Protein AF-A0A9Y1EIP1-F1 (afdb_monomer)

pLDDT: mean 91.81, std 6.09, range [66.69, 98.19]

Solvent-accessible surface area (backbone atoms only — not comparable to full-atom values): 6870 Å² total; per-residue (Å²): 138,89,86,86,84,90,77,97,70,76,85,88,77,80,72,59,91,90,34,56,54,62,51,48,54,64,73,51,58,92,57,60,65,72,60,54,52,52,53,70,72,47,56,65,88,75,63,78,89,74,87,84,75,78,61,86,77,62,94,72,55,59,65,92,97,45,71,58,59,32,63,82,50,56,41,58,77,97,51,96,64,48,56,64,54,50,31,48,51,47,52,52,52,52,52,56,55,55,60,74,73,110

Sequence (102 aa):
MQWYAFHKEPPGGEDSPHGKKERLLKIFDGWCDNVIDLILATDEDAILRRDIYDRTPTFTWGRGRVTLLGDSVHAMQPNMGQGGCMAIEDSYQLAMELDKAW

Organism: Bixa orellana (NCBI:txid66672)

Mean predicted aligned error: 4.74 Å

Structure (mmCIF, N/CA/C/O backbone):
data_AF-A0A9Y1EIP1-F1
#
_entry.id   AF-A0A9Y1EIP1-F1
#
loop_
_atom_site.group_PDB
_atom_site.id
_atom_site.type_symbol
_atom_site.label_atom_id
_atom_site.label_alt_id
_atom_site.label_comp_id
_atom_site.label_asym_id
_atom_site.label_entity_id
_atom_site.label_seq_id
_atom_site.pdbx_PDB_ins_code
_atom_site.Cartn_x
_atom_site.Cartn_y
_atom_site.Cartn_z
_atom_site.occupancy
_atom_site.B_iso_or_equiv
_atom_site.auth_seq_id
_atom_site.auth_comp_id
_atom_site.auth_asym_id
_atom_site.auth_atom_id
_atom_site.pdbx_PDB_model_num
ATOM 1 N N . MET A 1 1 ? 3.474 -14.484 -9.639 1.00 66.88 1 MET A N 1
ATOM 2 C CA . MET A 1 1 ? 4.478 -13.950 -8.691 1.00 66.88 1 MET A CA 1
ATOM 3 C C . MET A 1 1 ? 4.244 -12.453 -8.591 1.00 66.88 1 MET A C 1
ATOM 5 O O . MET A 1 1 ? 4.015 -11.851 -9.629 1.00 66.88 1 MET A O 1
ATOM 9 N N . GLN A 1 2 ? 4.214 -11.880 -7.388 1.00 83.38 2 GLN A N 1
ATOM 10 C CA . GLN A 1 2 ? 4.003 -10.443 -7.185 1.00 83.38 2 GLN A CA 1
ATOM 11 C C . GLN A 1 2 ? 5.307 -9.811 -6.706 1.00 83.38 2 GLN A C 1
ATOM 13 O O . GLN A 1 2 ? 5.982 -10.377 -5.849 1.00 83.38 2 GLN A O 1
ATOM 18 N N . TRP A 1 3 ? 5.634 -8.642 -7.246 1.00 91.69 3 TRP A N 1
ATOM 19 C CA . TRP A 1 3 ? 6.748 -7.814 -6.808 1.00 91.69 3 TRP A CA 1
ATOM 20 C C . TRP A 1 3 ? 6.281 -6.365 -6.672 1.00 91.69 3 TRP A C 1
ATOM 22 O O . TRP A 1 3 ? 5.265 -5.968 -7.244 1.00 91.69 3 TRP A O 1
ATOM 32 N N . TYR A 1 4 ? 6.995 -5.588 -5.869 1.00 92.19 4 TYR A N 1
ATOM 33 C CA . TYR A 1 4 ? 6.783 -4.154 -5.729 1.00 92.19 4 TYR A CA 1
ATOM 34 C C . TYR A 1 4 ? 8.119 -3.484 -5.422 1.00 92.19 4 TYR A C 1
ATOM 36 O O . TYR A 1 4 ? 9.038 -4.116 -4.900 1.00 92.19 4 TYR A O 1
ATOM 44 N N . ALA A 1 5 ? 8.215 -2.198 -5.733 1.00 92.69 5 ALA A N 1
ATOM 45 C CA . ALA A 1 5 ? 9.356 -1.375 -5.380 1.00 92.69 5 ALA A CA 1
ATOM 46 C C . ALA A 1 5 ? 8.879 0.016 -4.958 1.00 92.69 5 ALA A C 1
ATOM 48 O O . ALA A 1 5 ? 7.830 0.483 -5.403 1.00 92.69 5 ALA A O 1
ATOM 49 N N . PHE A 1 6 ? 9.660 0.675 -4.105 1.00 91.62 6 PHE A N 1
ATOM 50 C CA . PHE A 1 6 ? 9.403 2.046 -3.680 1.00 91.62 6 PHE A CA 1
ATOM 51 C C . PHE A 1 6 ? 10.419 2.973 -4.334 1.00 91.62 6 PHE A C 1
ATOM 53 O O . PHE A 1 6 ? 11.623 2.737 -4.258 1.00 91.62 6 PHE A O 1
ATOM 60 N N . HIS A 1 7 ? 9.928 4.036 -4.961 1.00 92.50 7 HIS A N 1
ATOM 61 C CA . HIS A 1 7 ? 10.759 5.072 -5.554 1.00 92.50 7 HIS A CA 1
ATOM 62 C C . HIS A 1 7 ? 10.212 6.437 -5.140 1.00 92.50 7 HIS A C 1
ATOM 64 O O . HIS A 1 7 ? 9.014 6.689 -5.254 1.00 92.50 7 HIS A O 1
ATOM 70 N N . LYS A 1 8 ? 11.078 7.295 -4.596 1.00 92.12 8 LYS A N 1
ATOM 71 C CA . LYS A 1 8 ? 10.677 8.598 -4.060 1.00 92.12 8 LYS A CA 1
ATOM 72 C C . LYS A 1 8 ? 10.561 9.613 -5.193 1.00 92.12 8 LYS A C 1
ATOM 74 O O . LYS A 1 8 ? 11.573 10.001 -5.765 1.00 92.12 8 LYS A O 1
ATOM 79 N N . GLU A 1 9 ? 9.350 10.097 -5.438 1.00 91.75 9 GLU A N 1
ATOM 80 C CA . GLU A 1 9 ? 9.037 11.110 -6.451 1.00 91.75 9 GLU A CA 1
ATOM 81 C C . GLU A 1 9 ? 7.950 12.077 -5.951 1.00 91.75 9 GLU A C 1
ATOM 83 O O . GLU A 1 9 ? 7.289 11.790 -4.947 1.00 91.75 9 GLU A O 1
ATOM 88 N N . PRO A 1 10 ? 7.759 13.231 -6.617 1.00 93.31 10 PRO A N 1
ATOM 89 C CA . PRO A 1 10 ? 6.588 14.073 -6.401 1.00 93.31 10 PRO A CA 1
ATOM 90 C C . PRO A 1 10 ? 5.271 13.314 -6.665 1.00 93.31 10 PRO A C 1
ATOM 92 O O . PRO A 1 10 ? 5.245 12.415 -7.510 1.00 93.31 10 PRO A O 1
ATOM 95 N N . PRO A 1 11 ? 4.178 13.680 -5.974 1.00 92.25 11 PRO A N 1
ATOM 96 C CA . PRO A 1 11 ? 2.874 13.050 -6.166 1.00 92.25 11 PRO A CA 1
ATOM 97 C C . PRO A 1 11 ? 2.252 13.406 -7.522 1.00 92.25 11 PRO A C 1
ATOM 99 O O . PRO A 1 11 ? 2.574 14.441 -8.110 1.00 92.25 11 PRO A O 1
ATOM 102 N N . GLY A 1 12 ? 1.314 12.578 -7.983 1.00 92.06 12 GLY A N 1
ATOM 103 C CA . GLY A 1 12 ? 0.559 12.785 -9.218 1.00 92.06 12 GLY A CA 1
ATOM 104 C C . GLY A 1 12 ? 1.335 12.435 -10.485 1.00 92.06 12 GLY A C 1
ATOM 105 O O . GLY A 1 12 ? 1.055 12.992 -11.541 1.00 92.06 12 GLY A O 1
ATOM 106 N N . GLY A 1 13 ? 2.342 11.565 -10.391 1.00 88.31 13 GLY A N 1
ATOM 107 C CA . GLY A 1 13 ? 3.112 11.169 -11.565 1.00 88.31 13 GLY A CA 1
ATOM 108 C C . GLY A 1 13 ? 2.311 10.265 -12.503 1.00 8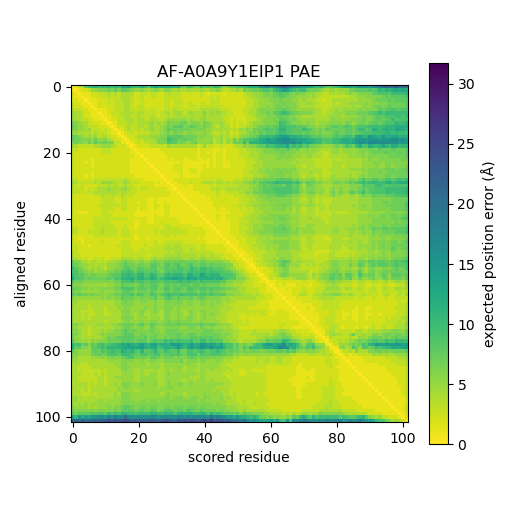8.31 13 GLY A C 1
ATOM 109 O O . GLY A 1 13 ? 1.655 9.320 -12.064 1.00 88.31 13 GLY A O 1
ATOM 110 N N . GLU A 1 14 ? 2.426 10.528 -13.801 1.00 87.81 14 GLU A N 1
ATOM 111 C CA . GLU A 1 14 ? 1.806 9.745 -14.868 1.00 87.81 14 GLU A CA 1
ATOM 112 C C . GLU A 1 14 ? 2.886 9.127 -15.756 1.00 87.81 14 GLU A C 1
ATOM 114 O O . GLU A 1 14 ? 3.902 9.758 -16.058 1.00 87.81 14 GLU A O 1
ATOM 119 N N . ASP A 1 15 ? 2.657 7.889 -16.184 1.00 87.88 15 ASP A N 1
ATOM 120 C CA . ASP A 1 15 ? 3.501 7.224 -17.171 1.00 87.88 15 ASP A CA 1
ATOM 121 C C . ASP A 1 15 ? 2.839 7.338 -18.550 1.00 87.88 15 ASP A C 1
ATOM 123 O O . ASP A 1 15 ? 1.615 7.253 -18.678 1.00 87.88 15 ASP A O 1
ATOM 127 N N . SER A 1 16 ? 3.641 7.503 -19.603 1.00 86.31 16 SER A N 1
ATOM 128 C CA . SER A 1 16 ? 3.127 7.458 -20.971 1.00 86.31 16 SER A CA 1
ATOM 129 C C . SER A 1 16 ? 2.543 6.074 -21.292 1.00 86.31 16 SER A C 1
ATOM 131 O O . SER A 1 16 ? 3.011 5.071 -20.737 1.00 86.31 16 SER A O 1
ATOM 133 N N . PRO A 1 17 ? 1.579 5.970 -22.228 1.00 85.38 17 PRO A N 1
ATOM 134 C CA . PRO A 1 17 ? 1.137 4.675 -22.736 1.00 85.38 17 PRO A CA 1
ATOM 135 C C . PRO A 1 17 ? 2.341 3.841 -23.189 1.00 85.38 17 PRO A C 1
ATOM 137 O O . PRO A 1 17 ? 3.180 4.325 -23.946 1.00 85.38 17 PRO A O 1
ATOM 140 N N . HIS A 1 18 ? 2.438 2.612 -22.687 1.00 85.19 18 HIS A N 1
ATOM 141 C CA . HIS A 1 18 ? 3.554 1.689 -22.918 1.00 85.19 18 HIS A CA 1
ATOM 142 C C . HIS A 1 18 ? 4.959 2.160 -22.472 1.00 85.19 18 HIS A C 1
ATOM 144 O O . HIS A 1 18 ? 5.960 1.615 -22.935 1.00 85.19 18 HIS A O 1
ATOM 150 N N . GLY A 1 19 ? 5.060 3.164 -21.589 1.00 92.56 19 GLY A N 1
ATOM 151 C CA . GLY A 1 19 ? 6.339 3.691 -21.088 1.00 92.56 19 GLY A CA 1
ATOM 152 C C . GLY A 1 19 ? 6.748 3.227 -19.686 1.00 92.56 19 GLY A C 1
ATOM 153 O O . GLY A 1 19 ? 7.814 3.618 -19.203 1.00 92.56 19 GLY A O 1
ATOM 154 N N . LYS A 1 20 ? 5.939 2.414 -18.999 1.00 94.75 20 LYS A N 1
ATOM 155 C CA . LYS A 1 20 ? 6.179 2.013 -17.605 1.00 94.75 20 LYS A CA 1
ATOM 156 C C . LYS A 1 20 ? 7.410 1.127 -17.491 1.00 94.75 20 LYS A C 1
ATOM 158 O O . LYS A 1 20 ? 8.258 1.381 -16.634 1.00 94.75 20 LYS A O 1
ATOM 163 N N . LYS A 1 21 ? 7.546 0.114 -18.356 1.00 95.31 21 LYS A N 1
ATOM 164 C CA . LYS A 1 21 ? 8.717 -0.776 -18.350 1.00 95.31 21 LYS A CA 1
ATOM 165 C C . LYS A 1 21 ? 9.999 -0.022 -18.678 1.00 95.31 21 LYS A C 1
ATOM 167 O O . LYS A 1 21 ? 10.981 -0.170 -17.958 1.00 95.31 21 LYS A O 1
ATOM 172 N N . GLU A 1 22 ? 9.983 0.827 -19.706 1.00 95.12 22 GLU A N 1
ATOM 173 C CA . GLU A 1 22 ? 11.146 1.648 -20.069 1.00 95.12 22 GLU A CA 1
ATOM 174 C C . GLU A 1 22 ? 11.583 2.537 -18.897 1.00 95.12 22 GLU A C 1
ATOM 176 O O . GLU A 1 22 ? 12.766 2.602 -18.559 1.00 95.12 22 GLU A O 1
ATOM 181 N N . ARG A 1 23 ? 10.626 3.191 -18.232 1.00 94.94 23 ARG A N 1
ATOM 182 C CA . ARG A 1 23 ? 10.903 4.009 -17.052 1.00 94.94 23 ARG A CA 1
ATOM 183 C C . ARG A 1 23 ? 11.510 3.183 -15.916 1.00 94.94 23 ARG A C 1
ATOM 185 O O . ARG A 1 23 ? 12.485 3.620 -15.309 1.00 94.94 23 ARG A O 1
ATOM 192 N N . LEU A 1 24 ? 10.959 2.005 -15.624 1.00 96.06 24 LEU A N 1
ATOM 193 C CA . LEU A 1 24 ? 11.489 1.124 -14.582 1.00 96.06 24 LEU A CA 1
ATOM 194 C C . LEU A 1 24 ? 12.915 0.663 -14.896 1.00 96.06 24 LEU A C 1
ATOM 196 O O . LEU A 1 24 ? 13.760 0.715 -14.010 1.00 96.06 24 LEU A O 1
ATOM 200 N N . LEU A 1 25 ? 13.209 0.295 -16.145 1.00 96.31 25 LEU A N 1
ATOM 201 C CA . LEU A 1 25 ? 14.565 -0.076 -16.562 1.00 96.31 25 LEU A CA 1
ATOM 202 C C . LEU A 1 25 ? 15.565 1.070 -16.362 1.00 96.31 25 LEU A C 1
ATOM 204 O O . LEU A 1 25 ? 16.688 0.820 -15.947 1.00 96.31 25 LEU A O 1
ATOM 208 N N . LYS A 1 26 ? 15.152 2.326 -16.580 1.00 95.88 26 LYS A N 1
ATOM 209 C CA . LYS A 1 26 ? 15.990 3.502 -16.283 1.00 95.88 26 LYS A CA 1
ATOM 210 C C . LYS A 1 26 ? 16.205 3.708 -14.782 1.00 95.88 26 LYS A C 1
ATOM 212 O O . LYS A 1 26 ? 17.293 4.088 -14.370 1.00 95.88 26 LYS A O 1
ATOM 217 N N . ILE A 1 27 ? 15.177 3.486 -13.963 1.00 96.00 27 ILE A N 1
ATOM 218 C CA . ILE A 1 27 ? 15.256 3.664 -12.501 1.00 96.00 27 ILE A CA 1
ATOM 219 C C . ILE A 1 27 ? 16.122 2.591 -11.845 1.00 96.00 27 ILE A C 1
ATOM 221 O O . ILE A 1 27 ? 16.844 2.885 -10.895 1.00 96.00 27 ILE A O 1
ATOM 225 N N . PHE A 1 28 ? 16.030 1.358 -12.338 1.00 96.38 28 PHE A N 1
ATOM 226 C CA . PHE A 1 28 ? 16.757 0.204 -11.814 1.00 96.38 28 PHE A CA 1
ATOM 227 C C . PHE A 1 28 ? 18.030 -0.111 -12.609 1.00 96.38 28 PHE A C 1
ATOM 229 O O . PHE A 1 28 ? 18.583 -1.198 -12.462 1.00 96.38 28 PHE A O 1
ATOM 236 N N . ASP A 1 29 ? 18.526 0.831 -13.415 1.00 96.06 29 ASP A N 1
ATOM 237 C CA . ASP A 1 29 ? 19.803 0.678 -14.109 1.00 96.06 29 ASP A CA 1
ATOM 238 C C . ASP A 1 29 ? 20.937 0.389 -13.107 1.00 96.06 29 ASP A C 1
ATOM 240 O O . ASP A 1 29 ? 21.017 0.987 -12.029 1.00 96.06 29 ASP A O 1
ATOM 244 N N . GLY A 1 30 ? 21.786 -0.587 -13.432 1.00 95.50 30 GLY A N 1
ATOM 245 C CA . GLY A 1 30 ? 22.872 -1.051 -12.560 1.00 95.50 30 GLY A CA 1
ATOM 246 C C . GLY A 1 30 ? 22.464 -1.968 -11.396 1.00 95.50 30 GLY A C 1
ATOM 247 O O . GLY A 1 30 ? 23.332 -2.367 -10.616 1.00 95.50 30 GLY A O 1
ATOM 248 N N . TRP A 1 31 ? 21.183 -2.331 -11.258 1.00 96.75 31 TRP A N 1
ATOM 249 C CA . TRP A 1 31 ? 20.766 -3.409 -10.351 1.00 96.75 31 TRP A CA 1
ATOM 250 C C . TRP A 1 31 ? 21.111 -4.788 -10.926 1.00 96.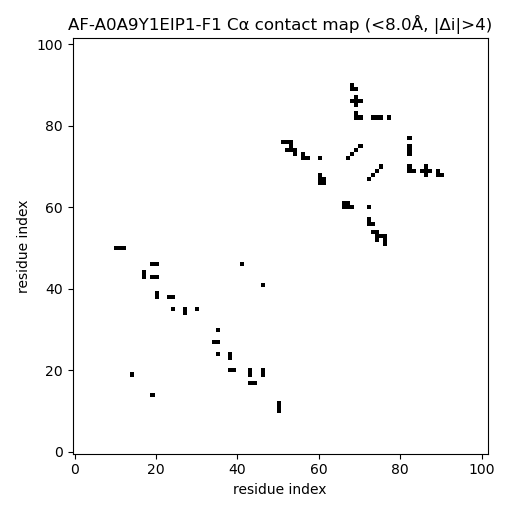75 31 TRP A C 1
ATOM 252 O O . TRP A 1 31 ? 21.483 -4.924 -12.088 1.00 96.75 31 TRP A O 1
ATOM 262 N N . CYS A 1 32 ? 21.013 -5.830 -10.099 1.00 96.75 32 CYS A N 1
ATOM 263 C CA . CYS A 1 32 ? 21.331 -7.189 -10.526 1.00 96.75 32 CYS A CA 1
ATOM 264 C C . CYS A 1 32 ? 20.387 -7.705 -11.625 1.00 96.75 32 CYS A C 1
ATOM 266 O O . CYS A 1 32 ? 19.208 -7.341 -11.664 1.00 96.75 32 CYS A O 1
ATOM 268 N N . ASP A 1 33 ? 20.897 -8.628 -12.445 1.00 96.88 33 ASP A N 1
ATOM 269 C CA . ASP A 1 33 ? 20.192 -9.208 -13.598 1.00 96.88 33 ASP A CA 1
ATOM 270 C C . ASP A 1 33 ? 18.787 -9.713 -13.240 1.00 96.88 33 ASP A C 1
ATOM 272 O O . ASP A 1 33 ? 17.836 -9.442 -13.960 1.00 96.88 33 ASP A O 1
ATOM 276 N N . ASN A 1 34 ? 18.609 -10.320 -12.060 1.00 96.00 34 ASN A N 1
ATOM 277 C CA . ASN A 1 34 ? 17.305 -10.809 -11.600 1.00 96.00 34 ASN A CA 1
ATOM 278 C C . ASN A 1 34 ? 16.219 -9.717 -11.529 1.00 96.00 34 ASN A C 1
ATOM 280 O O . ASN A 1 34 ? 15.048 -10.007 -11.769 1.00 96.00 34 ASN A O 1
ATOM 284 N N . VAL A 1 35 ? 16.570 -8.478 -11.165 1.00 96.19 35 VAL A N 1
ATOM 285 C CA . VAL A 1 35 ? 15.608 -7.359 -11.125 1.00 96.19 35 VAL A CA 1
ATOM 286 C C . VAL A 1 35 ? 15.245 -6.931 -12.541 1.00 96.19 35 VAL A C 1
ATOM 288 O O . VAL A 1 35 ? 14.069 -6.714 -12.836 1.00 96.19 35 VAL A O 1
ATOM 291 N N . ILE A 1 36 ? 16.242 -6.856 -13.421 1.00 96.75 36 ILE A N 1
ATOM 292 C CA . ILE A 1 36 ? 16.055 -6.490 -14.825 1.00 96.75 36 ILE A CA 1
ATOM 293 C C . ILE A 1 36 ? 15.207 -7.541 -15.545 1.00 96.75 36 ILE A C 1
ATOM 295 O O . ILE A 1 36 ? 14.207 -7.192 -16.174 1.00 96.75 36 ILE A O 1
ATOM 299 N N . ASP A 1 37 ? 15.527 -8.822 -15.377 1.00 96.38 37 ASP A N 1
ATOM 300 C CA . ASP A 1 37 ? 14.787 -9.947 -15.947 1.00 96.38 37 ASP A CA 1
ATOM 301 C C . ASP A 1 37 ? 13.328 -9.957 -15.481 1.00 96.38 37 ASP A C 1
ATOM 303 O O . ASP A 1 37 ? 12.416 -10.169 -16.283 1.00 96.38 37 ASP A O 1
ATOM 307 N N . LEU A 1 38 ? 13.078 -9.663 -14.200 1.00 96.62 38 LEU A N 1
ATOM 308 C CA . LEU A 1 38 ? 11.726 -9.584 -13.647 1.00 96.62 38 LEU A CA 1
ATOM 309 C C . LEU A 1 38 ? 10.907 -8.450 -14.282 1.00 96.62 38 LEU A C 1
ATOM 311 O O . LEU A 1 38 ? 9.732 -8.641 -14.611 1.00 96.62 38 LEU A O 1
ATOM 315 N N . ILE A 1 39 ? 11.519 -7.280 -14.484 1.00 96.19 39 ILE A N 1
ATOM 316 C CA . ILE A 1 39 ? 10.886 -6.142 -15.165 1.00 96.19 39 ILE A CA 1
ATOM 317 C C . ILE A 1 39 ? 10.607 -6.493 -16.634 1.00 96.19 39 ILE A C 1
ATOM 319 O O . ILE A 1 39 ? 9.503 -6.251 -17.126 1.00 96.19 39 ILE A O 1
ATO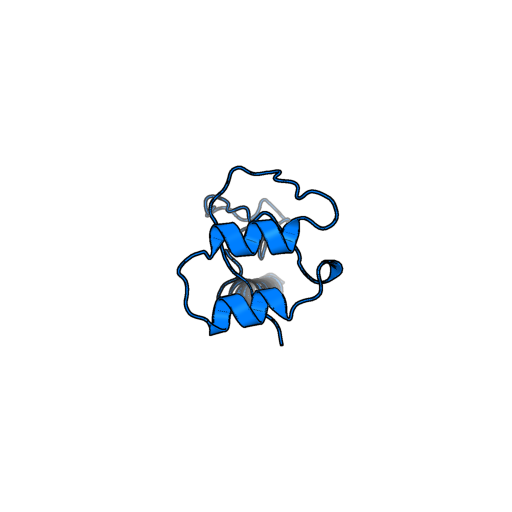M 323 N N . LEU A 1 40 ? 11.572 -7.101 -17.333 1.00 95.62 40 LEU A N 1
ATOM 324 C CA . LEU A 1 40 ? 11.432 -7.498 -18.736 1.00 95.62 40 LEU A CA 1
ATOM 325 C C . LEU A 1 40 ? 10.327 -8.543 -18.935 1.00 95.62 40 LEU A C 1
ATOM 327 O O . LEU A 1 40 ? 9.541 -8.407 -19.876 1.00 95.62 40 LEU A O 1
ATOM 331 N N . ALA A 1 41 ? 10.224 -9.518 -18.030 1.00 96.06 41 ALA A N 1
ATOM 332 C CA . ALA A 1 41 ? 9.231 -10.590 -18.065 1.00 96.06 41 ALA A CA 1
ATOM 333 C C . ALA A 1 41 ? 7.809 -10.155 -17.666 1.00 96.06 41 ALA A C 1
ATOM 335 O O . ALA A 1 41 ? 6.862 -10.904 -17.892 1.00 96.06 41 ALA A O 1
ATOM 336 N N . THR A 1 42 ? 7.636 -8.977 -17.059 1.00 95.75 42 THR A N 1
ATOM 337 C CA . THR A 1 42 ? 6.312 -8.477 -16.657 1.00 95.75 42 THR A CA 1
ATOM 338 C C . THR A 1 42 ? 5.632 -7.771 -17.832 1.00 95.75 42 THR A C 1
ATOM 340 O O . 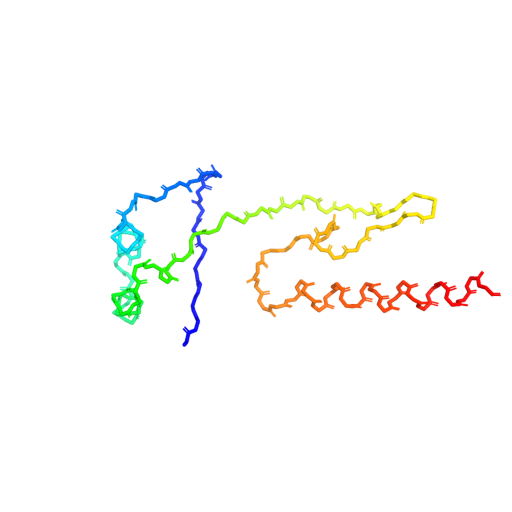THR A 1 42 ? 6.225 -6.883 -18.444 1.00 95.75 42 THR A O 1
ATOM 343 N N . ASP A 1 43 ? 4.388 -8.127 -18.152 1.00 95.06 43 ASP A N 1
ATOM 344 C CA . ASP A 1 43 ? 3.611 -7.434 -19.188 1.00 95.06 43 ASP A CA 1
ATOM 345 C C . ASP A 1 43 ? 3.394 -5.958 -18.828 1.00 95.06 43 ASP A C 1
ATOM 347 O O . ASP A 1 43 ? 3.136 -5.613 -17.676 1.00 95.06 43 ASP A O 1
ATOM 351 N N . GLU A 1 44 ? 3.468 -5.078 -19.825 1.00 94.12 44 GLU A N 1
ATOM 352 C CA . GLU A 1 44 ? 3.374 -3.622 -19.647 1.00 94.12 44 GLU A CA 1
ATOM 353 C C . GLU A 1 44 ? 2.086 -3.194 -18.918 1.00 94.12 44 GLU A C 1
ATOM 355 O O . GLU A 1 44 ? 2.113 -2.372 -17.998 1.00 94.12 44 GLU A O 1
ATOM 360 N N . ASP A 1 45 ? 0.958 -3.812 -19.272 1.00 93.69 45 ASP A N 1
A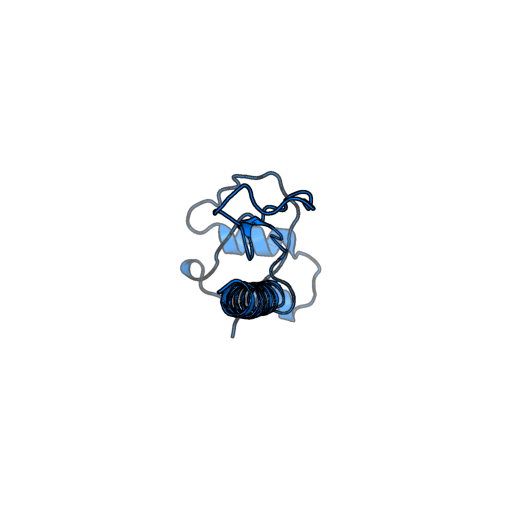TOM 361 C CA . ASP A 1 45 ? -0.350 -3.515 -18.680 1.00 93.69 45 ASP A CA 1
ATOM 362 C C . ASP A 1 45 ? -0.508 -4.080 -17.260 1.00 93.69 45 ASP A C 1
ATOM 364 O O . ASP A 1 45 ? -1.346 -3.605 -16.492 1.00 93.69 45 ASP A O 1
ATOM 368 N N . ALA A 1 46 ? 0.328 -5.051 -16.876 1.00 94.00 46 ALA A N 1
ATOM 369 C CA . ALA A 1 46 ? 0.363 -5.602 -15.524 1.00 94.00 46 ALA A CA 1
ATOM 370 C C . ALA A 1 46 ? 1.176 -4.729 -14.548 1.00 94.00 46 ALA A C 1
ATOM 372 O O . ALA A 1 46 ? 1.067 -4.900 -13.331 1.00 94.00 46 ALA A O 1
ATOM 373 N N . ILE A 1 47 ? 1.971 -3.778 -15.053 1.00 94.44 47 ILE A N 1
ATOM 374 C CA . ILE A 1 47 ? 2.748 -2.850 -14.227 1.00 94.44 47 ILE A CA 1
ATOM 375 C C . ILE A 1 47 ? 1.827 -1.737 -13.720 1.00 94.44 47 ILE A C 1
ATOM 377 O O . ILE A 1 47 ? 1.232 -0.974 -14.490 1.00 94.44 47 ILE A O 1
ATOM 381 N N . LEU A 1 48 ? 1.732 -1.614 -12.396 1.00 92.69 48 LEU A N 1
ATOM 382 C CA . LEU A 1 48 ? 0.910 -0.609 -11.730 1.00 92.69 48 LEU A CA 1
ATOM 383 C C . LEU A 1 48 ? 1.789 0.390 -10.984 1.00 92.69 48 LEU A C 1
ATOM 385 O O . LEU A 1 48 ? 2.542 0.019 -10.084 1.00 92.69 48 LEU A O 1
ATOM 389 N N . ARG A 1 49 ? 1.625 1.670 -11.316 1.00 91.44 49 ARG A N 1
ATOM 390 C CA . ARG A 1 49 ? 2.126 2.790 -10.523 1.00 91.44 49 ARG A CA 1
ATOM 391 C C . ARG A 1 49 ? 1.029 3.228 -9.561 1.00 91.44 49 ARG A C 1
ATOM 393 O O . ARG A 1 49 ? -0.110 3.444 -9.970 1.00 91.44 49 ARG A O 1
ATOM 400 N N . ARG A 1 50 ? 1.370 3.348 -8.281 1.00 91.50 50 ARG A N 1
ATOM 401 C CA . ARG A 1 50 ? 0.497 3.937 -7.266 1.00 91.50 50 ARG A CA 1
ATOM 402 C C . ARG A 1 50 ? 1.313 4.877 -6.410 1.00 91.50 50 ARG A C 1
ATOM 404 O O . ARG A 1 50 ? 2.365 4.488 -5.904 1.00 91.50 50 ARG A O 1
ATOM 411 N N . ASP A 1 51 ? 0.797 6.080 -6.238 1.00 92.06 51 ASP A N 1
ATOM 412 C CA . ASP A 1 51 ? 1.315 6.980 -5.228 1.00 92.06 51 ASP A CA 1
ATOM 413 C C . ASP A 1 51 ? 1.007 6.419 -3.841 1.00 92.06 51 ASP A C 1
ATOM 415 O O . ASP A 1 51 ? -0.061 5.849 -3.598 1.00 92.06 51 ASP A O 1
ATOM 419 N N . ILE A 1 52 ? 1.963 6.586 -2.935 1.00 90.00 52 ILE A N 1
ATOM 420 C CA . ILE A 1 52 ? 1.839 6.176 -1.543 1.00 90.00 52 ILE A CA 1
ATOM 421 C C . ILE A 1 52 ? 1.954 7.438 -0.712 1.00 90.00 52 ILE A C 1
ATOM 423 O O . ILE A 1 52 ? 2.961 8.144 -0.765 1.00 90.00 52 ILE A O 1
ATOM 427 N N . TYR A 1 53 ? 0.894 7.712 0.034 1.00 86.62 53 TYR A N 1
ATOM 428 C CA . TYR A 1 53 ? 0.796 8.868 0.902 1.00 86.62 53 TYR A CA 1
ATOM 429 C C . TYR A 1 53 ? 0.907 8.412 2.344 1.00 86.62 53 TYR A C 1
ATOM 431 O O . TYR A 1 53 ? 0.321 7.403 2.733 1.00 86.62 53 TYR A O 1
ATOM 439 N N . ASP A 1 54 ? 1.649 9.185 3.121 1.00 84.69 54 ASP A N 1
ATOM 440 C CA . ASP A 1 54 ? 1.752 9.014 4.560 1.00 84.69 54 ASP A CA 1
ATOM 441 C C . ASP A 1 54 ? 1.062 10.193 5.254 1.00 84.69 54 ASP A C 1
ATOM 443 O O . ASP A 1 54 ? 0.913 11.282 4.683 1.00 84.69 54 ASP A O 1
ATOM 447 N N . ARG A 1 55 ? 0.626 9.980 6.491 1.00 83.50 55 ARG A N 1
ATOM 448 C CA . ARG A 1 55 ? -0.031 10.983 7.319 1.00 83.50 55 ARG A CA 1
ATOM 449 C C . ARG A 1 55 ? 0.652 11.037 8.675 1.00 83.50 55 ARG A C 1
ATOM 451 O O . ARG A 1 55 ? 0.870 10.017 9.315 1.00 83.50 55 ARG A O 1
ATOM 458 N N . THR A 1 56 ? 0.891 12.250 9.172 1.00 87.38 56 THR A N 1
ATOM 459 C CA . THR A 1 56 ? 1.364 12.436 10.547 1.00 87.38 56 THR A CA 1
ATOM 460 C C . THR A 1 56 ? 0.407 11.755 11.539 1.00 87.38 56 THR A C 1
ATOM 462 O O . THR A 1 56 ? -0.791 12.069 11.515 1.00 87.38 56 THR A O 1
ATOM 465 N N . PRO A 1 57 ? 0.904 10.872 12.426 1.00 85.00 57 PRO A N 1
ATOM 466 C CA . PRO A 1 57 ? 0.067 10.176 13.395 1.00 85.00 57 PRO A CA 1
ATOM 467 C C . PRO A 1 57 ? -0.730 11.137 14.283 1.00 85.00 57 PRO A C 1
ATOM 469 O O . PRO A 1 57 ? -0.241 12.198 14.678 1.00 85.00 57 PRO A O 1
ATOM 472 N N . THR A 1 58 ? -1.956 10.743 14.633 1.00 86.69 58 THR A N 1
ATOM 473 C CA . THR A 1 58 ? -2.811 11.462 15.588 1.00 86.69 58 THR A CA 1
ATOM 474 C C . THR A 1 58 ? -3.109 10.594 16.804 1.00 86.69 58 THR A C 1
ATOM 476 O O . THR A 1 58 ? -3.396 9.406 16.678 1.00 86.69 58 THR A O 1
ATOM 479 N N . PHE A 1 59 ? -3.103 11.203 17.989 1.00 87.50 59 PHE A N 1
ATOM 480 C CA . PHE A 1 59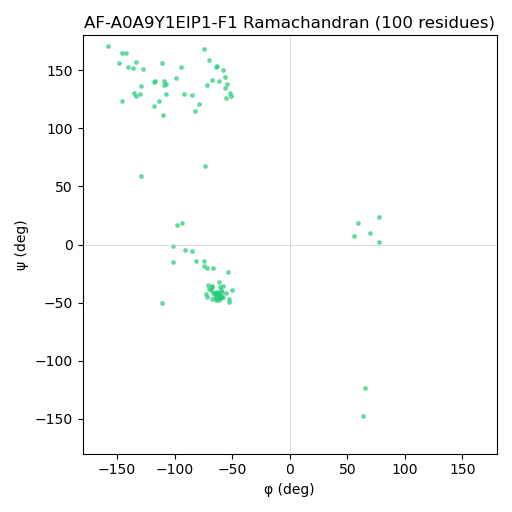 ? -3.521 10.548 19.235 1.00 87.50 59 PHE A CA 1
ATOM 481 C C . PHE A 1 59 ? -5.011 10.738 19.541 1.00 87.50 59 PHE A C 1
ATOM 483 O O . PHE A 1 59 ? -5.525 10.190 20.508 1.00 87.50 59 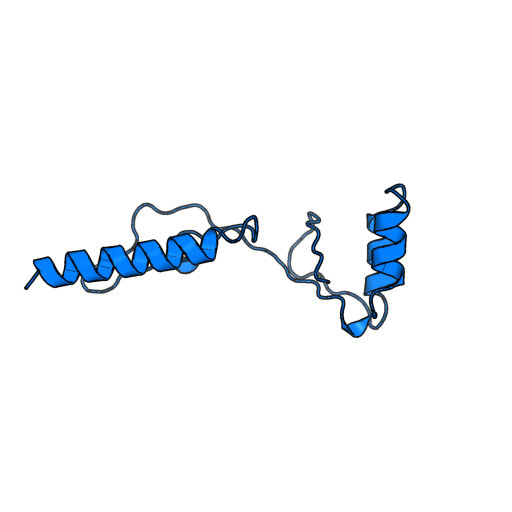PHE A O 1
ATOM 490 N N . THR A 1 60 ? -5.725 11.524 18.733 1.00 92.62 60 THR A N 1
ATOM 491 C CA . THR A 1 60 ? -7.181 11.680 18.833 1.00 92.62 60 THR A CA 1
ATOM 492 C C . THR A 1 60 ? -7.837 11.013 17.634 1.00 92.62 60 THR A C 1
ATOM 494 O O . THR A 1 60 ? -7.664 11.474 16.504 1.00 92.62 60 THR A O 1
ATOM 497 N N . TRP A 1 61 ? -8.545 9.909 17.884 1.00 94.56 61 TRP A N 1
ATOM 498 C CA . TRP A 1 61 ? -9.129 9.055 16.839 1.00 94.56 61 TRP A CA 1
ATOM 499 C C . TRP A 1 61 ? -10.631 9.288 16.657 1.00 94.56 61 TRP A C 1
ATOM 501 O O . TRP A 1 61 ? -11.193 8.912 15.636 1.00 94.56 61 TRP A O 1
ATOM 511 N N . GLY A 1 62 ? -11.298 9.949 17.604 1.00 94.38 62 GLY A N 1
ATOM 512 C CA . GLY A 1 62 ? -12.746 10.118 17.568 1.00 94.38 62 GLY A CA 1
ATOM 513 C C . GLY A 1 62 ? -13.262 11.297 18.380 1.00 94.38 62 GLY A C 1
ATOM 514 O O . GLY A 1 62 ? -12.530 11.937 19.136 1.00 94.38 62 GLY A O 1
ATOM 515 N N . ARG A 1 63 ? -14.556 11.581 18.211 1.00 95.56 63 ARG A N 1
ATOM 516 C CA . ARG A 1 63 ? -15.311 12.583 18.971 1.00 95.56 63 ARG A CA 1
ATOM 517 C C . ARG A 1 63 ? -16.753 12.112 19.159 1.00 95.56 63 ARG A C 1
ATOM 519 O O . ARG A 1 63 ? -17.476 11.889 18.191 1.00 95.56 63 ARG A O 1
ATOM 526 N N . GLY A 1 64 ? -17.204 12.032 20.410 1.00 94.06 64 GLY A N 1
ATOM 527 C CA . GLY A 1 64 ? -18.561 11.585 20.730 1.00 94.06 64 GLY A CA 1
ATOM 528 C C . GLY A 1 64 ? -18.770 10.117 20.354 1.00 94.06 64 GLY A C 1
ATOM 529 O O . GLY A 1 64 ? -18.034 9.257 20.817 1.00 94.06 64 GLY A O 1
ATOM 530 N N . ARG A 1 65 ? -19.773 9.832 19.515 1.00 95.06 65 ARG A N 1
ATOM 531 C CA . ARG A 1 65 ? -20.139 8.466 19.083 1.00 95.06 65 ARG A CA 1
ATOM 532 C C . ARG A 1 65 ? -19.481 8.042 17.763 1.00 95.06 65 ARG A C 1
ATOM 534 O O . ARG A 1 65 ? -19.982 7.146 17.094 1.00 95.06 65 ARG A O 1
ATOM 541 N N . VAL A 1 66 ? -18.412 8.723 17.357 1.00 95.94 66 VAL A N 1
ATOM 542 C CA . VAL A 1 66 ? -17.715 8.477 16.089 1.00 95.94 66 VAL A CA 1
ATOM 543 C C . VAL A 1 66 ? -16.223 8.342 16.363 1.00 95.94 66 VAL A C 1
ATOM 545 O O . VAL A 1 66 ? -15.641 9.218 17.004 1.00 95.94 66 VAL A O 1
ATOM 548 N N . THR A 1 67 ? -15.612 7.270 15.859 1.00 95.69 67 THR A N 1
ATOM 549 C CA . THR A 1 67 ? -14.165 7.025 15.913 1.00 95.69 67 THR A CA 1
ATOM 550 C C . THR A 1 67 ? -13.654 6.505 14.572 1.00 95.69 67 THR A C 1
ATOM 552 O O . THR A 1 67 ? -14.401 5.892 13.812 1.00 95.69 67 THR A O 1
ATOM 555 N N . LEU A 1 68 ? -12.388 6.785 14.288 1.00 95.31 68 LEU A N 1
ATOM 556 C CA . LEU A 1 68 ? -11.612 6.305 13.150 1.00 95.31 68 LEU A CA 1
ATOM 557 C C . LEU A 1 68 ? -10.815 5.053 13.554 1.00 95.31 68 LEU A C 1
ATOM 559 O O . LEU A 1 68 ? -10.468 4.915 14.726 1.00 95.31 68 LEU A O 1
ATOM 563 N N . LEU A 1 69 ? -10.520 4.180 12.587 1.00 95.00 69 LEU A N 1
ATOM 564 C CA . LEU A 1 69 ? -9.685 2.974 12.722 1.00 95.00 69 LEU A CA 1
ATOM 565 C C . LEU A 1 69 ? -8.904 2.727 11.416 1.00 95.00 69 LEU A C 1
ATOM 567 O O . LEU A 1 69 ? -9.258 3.279 10.364 1.00 95.00 69 LEU A O 1
ATOM 571 N N . GLY A 1 70 ? -7.880 1.876 11.454 1.00 93.75 70 GLY A N 1
ATOM 572 C CA . GLY A 1 70 ? -7.122 1.482 10.263 1.00 93.75 70 GLY A CA 1
ATOM 573 C C . GLY A 1 70 ? -6.385 2.651 9.602 1.00 93.75 70 GLY A C 1
ATOM 574 O O . GLY A 1 70 ? -6.019 3.631 10.254 1.00 93.75 70 GLY A O 1
ATOM 575 N N . ASP A 1 71 ? -6.262 2.598 8.273 1.00 91.81 71 ASP A N 1
ATOM 576 C CA . ASP A 1 71 ? -5.558 3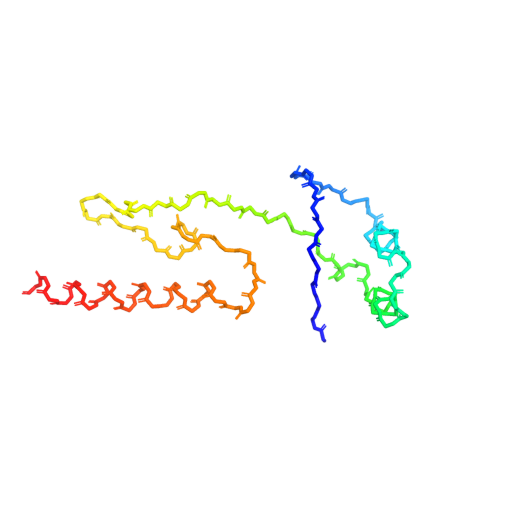.598 7.453 1.00 91.81 71 ASP A CA 1
ATOM 577 C C . ASP A 1 71 ? -6.034 5.048 7.672 1.00 91.81 71 ASP A C 1
ATOM 579 O O . ASP A 1 71 ? -5.284 5.997 7.450 1.00 91.81 71 ASP A O 1
ATOM 583 N N . SER A 1 72 ? -7.268 5.257 8.147 1.00 91.50 72 SER A N 1
ATOM 584 C CA . SER A 1 72 ? -7.767 6.602 8.477 1.00 91.50 72 SER A CA 1
ATOM 585 C C . SER A 1 72 ? -7.040 7.253 9.669 1.00 91.50 72 SER A C 1
ATOM 587 O O . SER A 1 72 ? -7.030 8.481 9.817 1.00 91.50 72 SER A O 1
ATOM 589 N N . VAL A 1 73 ? -6.392 6.439 10.502 1.00 91.38 73 VAL A N 1
ATOM 590 C CA . VAL A 1 73 ? -5.622 6.838 11.682 1.00 91.38 73 VAL A CA 1
ATOM 591 C C . VAL A 1 73 ? -4.134 6.607 11.467 1.00 91.38 73 VAL A C 1
ATOM 593 O O . VAL A 1 73 ? -3.336 7.510 11.721 1.00 91.38 73 VAL A O 1
ATOM 596 N N . HIS A 1 74 ? -3.776 5.407 11.019 1.00 90.31 74 HIS A N 1
ATOM 597 C CA . HIS A 1 74 ? -2.404 4.923 10.919 1.00 90.31 74 HIS A CA 1
ATOM 598 C C . HIS A 1 74 ? -2.131 4.369 9.521 1.00 90.31 74 HIS A C 1
ATOM 600 O O . HIS A 1 74 ? -1.747 3.219 9.349 1.00 90.31 74 HIS A O 1
ATOM 606 N N . ALA A 1 75 ? -2.304 5.217 8.502 1.00 89.19 75 ALA A N 1
ATOM 607 C CA . ALA A 1 75 ? -1.823 4.915 7.157 1.00 89.19 75 ALA A CA 1
ATOM 608 C C . ALA A 1 75 ? -0.343 4.513 7.215 1.00 89.19 75 ALA A C 1
ATOM 610 O O . ALA A 1 75 ? 0.472 5.200 7.828 1.00 89.19 75 ALA A O 1
ATOM 611 N N . MET A 1 76 ? -0.006 3.390 6.589 1.00 84.94 76 MET A N 1
ATOM 612 C CA . MET A 1 76 ? 1.356 2.876 6.565 1.00 84.94 76 MET A CA 1
ATOM 613 C C . MET A 1 76 ? 1.802 2.610 5.141 1.00 84.94 76 MET A C 1
ATOM 615 O O . MET A 1 76 ? 1.010 2.239 4.272 1.00 84.94 76 MET A O 1
ATOM 619 N N . GLN A 1 77 ? 3.109 2.724 4.915 1.00 84.62 77 GLN A N 1
ATOM 620 C CA . GLN A 1 77 ? 3.709 2.154 3.719 1.00 84.62 77 GLN A CA 1
ATOM 621 C C . GLN A 1 77 ? 3.334 0.659 3.657 1.00 84.62 77 GLN A C 1
ATOM 623 O O . GLN A 1 77 ? 3.383 -0.002 4.693 1.00 84.62 77 GLN A O 1
ATOM 628 N N . PRO A 1 78 ? 2.971 0.098 2.487 1.00 79.56 78 PRO A N 1
ATOM 629 C CA . PRO A 1 78 ? 2.530 -1.290 2.358 1.00 79.56 78 PRO A CA 1
ATOM 630 C C . PRO A 1 78 ? 3.716 -2.257 2.494 1.00 79.56 78 PRO A C 1
ATOM 632 O O . PRO A 1 78 ? 4.146 -2.904 1.542 1.00 79.56 78 PRO A O 1
ATOM 635 N N . ASN A 1 79 ? 4.285 -2.324 3.693 1.00 70.56 79 ASN A N 1
ATOM 636 C CA . ASN A 1 79 ? 5.358 -3.213 4.086 1.00 70.56 79 ASN A CA 1
ATOM 637 C C . ASN A 1 79 ? 4.811 -4.277 5.054 1.00 70.56 79 ASN A C 1
ATOM 639 O O . ASN A 1 79 ? 3.945 -4.020 5.885 1.00 70.56 79 ASN A O 1
ATOM 643 N N . MET A 1 80 ? 5.280 -5.518 4.902 1.00 75.25 80 MET A N 1
ATOM 644 C CA . MET A 1 80 ? 5.018 -6.643 5.820 1.00 75.25 80 MET A CA 1
ATOM 645 C C . MET A 1 80 ? 3.540 -7.001 6.102 1.00 75.25 80 MET A C 1
ATOM 647 O O . MET A 1 80 ? 3.279 -7.853 6.943 1.00 75.25 80 MET A O 1
ATOM 651 N N . GLY A 1 81 ? 2.568 -6.397 5.409 1.00 81.31 81 GLY A N 1
ATOM 652 C CA . GLY A 1 81 ? 1.136 -6.639 5.628 1.00 81.31 81 GLY A CA 1
ATOM 653 C C . GLY A 1 81 ? 0.589 -6.099 6.957 1.00 81.31 81 GLY A C 1
ATOM 654 O O . GLY A 1 81 ? -0.550 -6.396 7.307 1.00 81.31 81 GLY A O 1
ATOM 655 N N . GLN A 1 82 ? 1.369 -5.301 7.693 1.00 87.12 82 GLN A N 1
ATOM 656 C CA . GLN A 1 82 ? 1.039 -4.924 9.069 1.00 87.12 82 GLN A CA 1
ATOM 657 C C . GLN A 1 82 ? -0.193 -4.013 9.168 1.00 87.12 82 GLN A C 1
ATOM 659 O O . GLN A 1 82 ? -0.984 -4.178 10.094 1.00 87.12 82 GLN A O 1
ATOM 664 N N . GLY A 1 83 ? -0.393 -3.099 8.208 1.00 90.00 83 GLY A N 1
ATOM 665 C CA . GLY A 1 83 ? -1.537 -2.171 8.194 1.00 90.00 83 GLY A CA 1
ATOM 666 C C . GLY A 1 83 ? -2.887 -2.882 8.333 1.00 90.00 83 GLY A C 1
ATOM 667 O O . GLY A 1 83 ? -3.700 -2.535 9.186 1.00 90.00 83 GLY A O 1
ATOM 668 N N . GLY A 1 84 ? -3.081 -3.960 7.565 1.00 91.44 84 GLY A N 1
ATOM 669 C CA . GLY A 1 84 ? -4.295 -4.773 7.638 1.00 91.44 84 GLY A CA 1
ATOM 670 C C . GLY A 1 84 ? -4.457 -5.487 8.981 1.00 91.44 84 GLY A C 1
ATOM 671 O O . GLY A 1 84 ? -5.552 -5.493 9.538 1.00 91.44 84 GLY A O 1
ATOM 672 N N . CYS A 1 85 ? -3.374 -6.047 9.529 1.00 94.06 85 CYS A N 1
ATOM 673 C CA . CYS A 1 85 ? -3.405 -6.690 10.844 1.00 94.06 85 CYS A CA 1
ATOM 674 C C . CYS A 1 85 ? -3.817 -5.704 11.946 1.00 94.06 85 CYS A C 1
ATOM 676 O O . CYS A 1 85 ? -4.715 -6.011 12.724 1.00 94.06 85 CYS A O 1
ATOM 678 N N . MET A 1 86 ? -3.244 -4.497 11.967 1.00 94.44 86 MET A N 1
ATOM 679 C CA . MET A 1 86 ? -3.607 -3.494 12.977 1.00 94.44 86 MET A CA 1
ATOM 680 C C . MET A 1 86 ? -5.041 -2.995 12.807 1.00 94.44 86 MET A C 1
ATOM 682 O O . MET A 1 86 ? -5.730 -2.803 13.798 1.00 94.44 86 MET A O 1
ATOM 686 N N . ALA A 1 87 ? -5.543 -2.845 11.578 1.00 95.19 87 ALA A N 1
ATOM 687 C CA . ALA A 1 87 ? -6.949 -2.491 11.364 1.00 95.19 87 ALA A CA 1
ATOM 688 C C . ALA A 1 87 ? -7.920 -3.558 11.923 1.00 95.19 87 ALA A C 1
ATOM 690 O O . ALA A 1 87 ? -9.023 -3.235 12.381 1.00 95.19 87 ALA A O 1
ATOM 691 N N . ILE A 1 88 ? -7.519 -4.833 11.908 1.00 97.44 88 ILE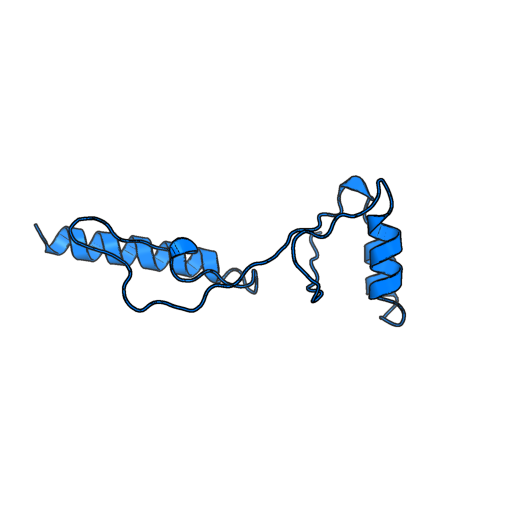 A N 1
ATOM 692 C CA . ILE A 1 88 ? -8.275 -5.925 12.536 1.00 97.44 88 ILE A CA 1
ATOM 693 C C . ILE A 1 88 ? -8.184 -5.831 14.065 1.00 97.44 88 ILE A C 1
ATOM 695 O O . ILE A 1 88 ? -9.213 -5.939 14.732 1.00 97.44 88 ILE A O 1
ATOM 699 N N . GLU A 1 89 ? -6.993 -5.594 14.618 1.00 97.12 89 GLU A N 1
ATOM 700 C CA . GLU A 1 89 ? -6.781 -5.402 16.063 1.00 97.12 89 GLU A CA 1
ATOM 701 C C . GLU A 1 89 ? -7.587 -4.214 16.610 1.00 97.12 89 GLU A C 1
ATOM 703 O O . GLU A 1 89 ? -8.285 -4.353 17.614 1.00 97.12 89 GLU A O 1
ATOM 708 N N . ASP A 1 90 ? -7.577 -3.084 15.902 1.00 96.44 90 ASP A N 1
ATOM 709 C CA . ASP A 1 90 ? -8.399 -1.904 16.175 1.00 96.44 90 ASP A CA 1
ATOM 710 C C . ASP A 1 90 ? -9.886 -2.259 16.292 1.00 96.44 90 ASP A C 1
ATOM 712 O O . ASP A 1 90 ? -10.571 -1.870 17.240 1.00 96.44 90 ASP A O 1
ATOM 716 N N . SER A 1 91 ? -10.392 -3.004 15.304 1.00 97.38 91 SER A N 1
ATOM 717 C CA . SER A 1 91 ? -11.803 -3.388 15.220 1.00 97.38 91 SER A CA 1
ATOM 718 C C . SER A 1 91 ? -12.186 -4.337 16.353 1.00 97.38 91 SER A C 1
ATOM 720 O O . SER A 1 91 ? -13.243 -4.181 16.968 1.00 97.38 91 SER A O 1
ATOM 722 N N . TYR A 1 92 ? -11.312 -5.298 16.652 1.00 98.19 92 TYR A N 1
ATOM 723 C CA . TYR A 1 92 ? -11.480 -6.225 17.763 1.00 98.19 92 TYR A CA 1
ATOM 724 C C . TYR A 1 92 ? -11.524 -5.483 19.104 1.00 98.19 92 TYR A C 1
ATOM 726 O O . TYR A 1 92 ? -12.451 -5.683 19.893 1.00 98.19 92 TYR A O 1
ATOM 734 N N . GLN A 1 93 ? -10.578 -4.570 19.338 1.00 97.00 93 GLN A N 1
ATOM 735 C CA . GLN A 1 93 ? -10.523 -3.800 20.575 1.00 97.00 93 GLN A CA 1
ATOM 736 C C . GLN A 1 93 ? -11.740 -2.880 20.724 1.00 97.00 93 GLN A C 1
ATOM 738 O O . GLN A 1 93 ? -12.319 -2.809 21.808 1.00 97.00 93 GLN A O 1
ATOM 743 N N . LEU A 1 94 ? -12.177 -2.215 19.646 1.00 96.00 94 LEU A N 1
ATOM 744 C CA . LEU A 1 94 ? -13.383 -1.387 19.672 1.00 96.00 94 LEU A CA 1
ATOM 745 C C . LEU A 1 94 ? -14.620 -2.210 20.056 1.00 96.00 94 LEU A C 1
ATOM 747 O O . LEU A 1 94 ? -15.406 -1.767 20.891 1.00 96.00 94 LEU A O 1
ATOM 751 N N . ALA A 1 95 ? -14.788 -3.402 19.478 1.00 97.50 95 ALA A N 1
ATOM 752 C CA . ALA A 1 95 ? -15.910 -4.278 19.803 1.00 97.50 95 ALA A CA 1
ATOM 753 C C . ALA A 1 95 ? -15.913 -4.675 21.290 1.00 97.50 95 ALA A C 1
ATOM 755 O O . ALA A 1 95 ? -16.958 -4.604 21.933 1.00 97.50 95 ALA A O 1
ATOM 756 N N . MET A 1 96 ? -14.747 -5.015 21.853 1.00 97.75 96 MET A N 1
ATOM 757 C CA . MET A 1 96 ? -14.616 -5.335 23.279 1.00 97.75 96 MET A CA 1
ATOM 758 C C . MET A 1 96 ? -14.970 -4.159 24.195 1.00 97.75 96 MET A C 1
ATOM 760 O O . MET A 1 96 ? -15.605 -4.357 25.227 1.00 97.75 96 MET A O 1
ATOM 764 N N . GLU A 1 97 ? -14.541 -2.941 23.860 1.00 95.75 97 GLU A N 1
ATOM 765 C CA . GLU A 1 97 ? -14.852 -1.763 24.679 1.00 95.75 97 GLU A CA 1
ATOM 766 C C . GLU A 1 97 ? -16.324 -1.363 24.581 1.00 95.75 97 GLU A C 1
ATOM 768 O O . GLU A 1 97 ? -16.911 -0.932 25.572 1.00 95.75 97 GLU A O 1
ATOM 773 N N . LEU A 1 98 ? -16.943 -1.543 23.411 1.00 95.69 98 LEU A N 1
ATOM 774 C CA . LEU A 1 98 ? -18.378 -1.330 23.255 1.00 95.69 98 LEU A CA 1
ATOM 775 C C . LEU A 1 98 ? -19.187 -2.334 24.075 1.00 95.69 98 LEU A C 1
ATOM 777 O O . LEU A 1 98 ? -20.135 -1.912 24.721 1.00 95.69 98 LEU A O 1
ATOM 781 N N . ASP A 1 99 ? -18.804 -3.612 24.098 1.00 97.25 99 ASP A N 1
ATOM 782 C CA . ASP A 1 99 ? -19.491 -4.649 24.883 1.00 97.25 99 ASP A CA 1
ATOM 783 C C . ASP A 1 99 ? -19.500 -4.335 26.391 1.00 97.25 99 ASP A C 1
ATOM 785 O O . ASP A 1 99 ? -20.524 -4.481 27.046 1.00 97.25 99 ASP A O 1
ATOM 789 N N . LYS A 1 100 ? -18.398 -3.794 26.932 1.00 95.56 100 LYS A N 1
ATOM 790 C CA . LYS A 1 100 ? -18.296 -3.362 28.344 1.00 95.56 100 LYS A CA 1
ATOM 791 C C . LYS A 1 100 ? -19.093 -2.099 28.680 1.00 95.56 100 LYS A C 1
ATOM 793 O O . LYS A 1 100 ? -19.272 -1.790 29.857 1.00 95.56 100 LYS A O 1
ATOM 798 N N . ALA A 1 101 ? -19.439 -1.296 27.675 1.00 89.69 101 ALA A N 1
ATOM 799 C CA . ALA A 1 101 ? -20.106 -0.010 27.864 1.00 89.69 101 ALA A CA 1
ATOM 800 C C . ALA A 1 101 ? -21.635 -0.137 27.995 1.00 89.69 101 ALA A C 1
ATOM 802 O O . ALA A 1 101 ? -22.303 0.872 28.250 1.00 89.69 101 ALA A O 1
ATOM 803 N N . TRP A 1 102 ? -22.166 -1.349 27.813 1.00 66.69 102 TRP A N 1
ATOM 804 C CA . TRP A 1 102 ? -23.563 -1.730 28.028 1.00 66.69 102 TRP A CA 1
ATOM 805 C C . TRP A 1 102 ? -23.706 -2.603 29.277 1.00 66.69 102 TRP A C 1
ATOM 807 O O . TRP A 1 102 ? -24.826 -2.598 29.837 1.00 66.69 102 TRP A O 1
#

Secondary structure (DSSP, 8-state):
----------SS--PPTT-HHHHHHHHTTTS-HHHHHHHHHS-GGG------------S--EETTEE--THHHH---S-TTHHHHHHHHHHHHHHHHHHHT-

Radius of gyration: 19.59 Å; Cα contacts (8 Å, |Δi|>4): 55; chains: 1; bounding box: 46×28×51 Å

Foldseek 3Di:
DDDDDDDDDDPPDDADVLRQLVVVCVVCPPPDPVSNVVSVPDDSVNDDDDDADFDDADPAADDDPDGHAACVHGRDDPPPVVSVVRSVVRVVVVVVVVVVVD

Nearest PDB structures (foldseek):
  3rp8-assembly1_A  TM=8.554E-01  e=1.533E-03  Klebsiella pneumoniae subsp. pneumoniae MGH 78578
  3rp7-assembly1_A  TM=8.575E-01  e=3.977E-03  Klebsiella pneumoniae subsp. pneumoniae MGH 78578

InterPro domains:
  IPR002938 FAD-binding domain [PF01494] (60-98)
  IPR036188 FAD/NAD(P)-binding domain superfamily [G3DSA:3.50.50.60] (1-102)
  IPR036188 FAD/NAD(P)-binding domain superfamily [SSF51905] (51-99)